Protein AF-A0A5E6NLD9-F1 (afdb_monomer)

Sequence (170 aa):
MTGPSSIAYTQTTEKTITVTVTKNPDNGEHVPTFRITTANVSTPENTDKVIKLTVNKNGFNELIFGRRKFTMSGKDVNKFTISDEDLKSKLTFKATAFEAGSDNTYSVNIKAEFRFMTGPSSVAYTQTTEKTITVTVTKILTMGSMYQHFILPRLMFLRLKTQKGDYACH

Mean predicted aligned error: 15.63 Å

Structure (mmCIF, N/CA/C/O backbone):
data_AF-A0A5E6NLD9-F1
#
_entry.id   AF-A0A5E6NLD9-F1
#
loop_
_atom_site.group_PDB
_atom_site.id
_atom_site.type_symbol
_atom_site.label_atom_id
_atom_site.label_alt_id
_atom_site.label_comp_id
_atom_site.label_asym_id
_atom_site.label_entity_id
_atom_site.label_seq_id
_atom_site.pdbx_PDB_ins_code
_atom_site.Cartn_x
_atom_site.Cartn_y
_atom_site.Cartn_z
_atom_site.occupancy
_atom_site.B_iso_or_equiv
_atom_site.auth_seq_id
_atom_site.auth_comp_id
_atom_site.auth_asym_id
_atom_site.auth_atom_id
_atom_site.pdbx_PDB_model_num
ATOM 1 N N . MET A 1 1 ? -61.846 7.711 12.814 1.00 36.09 1 MET A N 1
ATOM 2 C CA . MET A 1 1 ? -60.460 8.046 13.209 1.00 36.09 1 MET A CA 1
ATOM 3 C C . MET A 1 1 ? -59.527 7.117 12.445 1.00 36.09 1 MET A C 1
ATOM 5 O O . MET A 1 1 ? -59.532 5.925 12.713 1.00 36.09 1 MET A O 1
ATOM 9 N N . THR A 1 2 ? -58.832 7.621 11.428 1.00 46.06 2 THR A N 1
ATOM 10 C 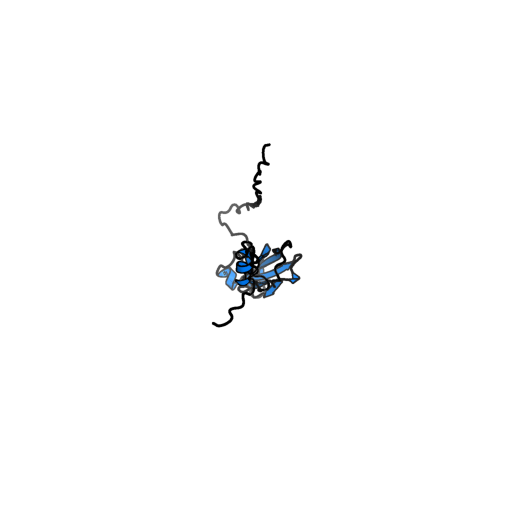CA . THR A 1 2 ? -57.887 6.867 10.585 1.00 46.06 2 THR A CA 1
ATOM 11 C C . THR A 1 2 ? -56.483 6.966 11.184 1.00 46.06 2 THR A C 1
ATOM 13 O O . THR A 1 2 ? -56.000 8.073 11.415 1.00 46.06 2 THR A O 1
ATOM 16 N N . GLY A 1 3 ? -55.856 5.827 11.491 1.00 45.00 3 GLY A N 1
ATOM 17 C CA . GLY A 1 3 ? -54.504 5.764 12.062 1.00 45.00 3 GLY A CA 1
ATOM 18 C C . GLY A 1 3 ? -53.411 6.170 11.061 1.00 45.00 3 GLY A C 1
ATOM 19 O O . GLY A 1 3 ? -53.655 6.148 9.852 1.00 45.00 3 GLY A O 1
ATOM 20 N N . PRO A 1 4 ? -52.211 6.557 11.532 1.00 53.00 4 PRO A N 1
ATOM 21 C CA . PRO A 1 4 ? -51.150 7.028 10.651 1.00 53.00 4 PRO A CA 1
ATOM 22 C C . PRO A 1 4 ? -50.615 5.885 9.781 1.00 53.00 4 PRO A C 1
ATOM 24 O O . PRO A 1 4 ? -50.215 4.834 10.277 1.00 53.00 4 PRO A O 1
ATOM 27 N N . SER A 1 5 ? -50.606 6.112 8.468 1.00 54.22 5 SER A N 1
ATOM 28 C CA . SER A 1 5 ? -49.957 5.237 7.490 1.00 54.22 5 SER A CA 1
ATOM 29 C C . SER A 1 5 ? -48.444 5.455 7.551 1.00 54.22 5 SER A C 1
ATOM 31 O O . SER A 1 5 ? -47.974 6.577 7.369 1.00 54.22 5 SER A O 1
ATOM 33 N N . SER A 1 6 ? -47.672 4.402 7.819 1.00 53.31 6 SER A N 1
ATOM 34 C CA . SER A 1 6 ? -46.208 4.459 7.806 1.00 53.31 6 SER A CA 1
ATOM 35 C C . SER A 1 6 ? -45.689 4.299 6.379 1.00 53.31 6 SER A C 1
ATOM 37 O O . SER A 1 6 ? -45.808 3.227 5.786 1.00 53.31 6 SER A O 1
ATOM 39 N N . ILE A 1 7 ? -45.106 5.366 5.838 1.00 60.06 7 ILE A N 1
ATOM 40 C CA . ILE A 1 7 ? -44.434 5.372 4.537 1.00 60.06 7 ILE A CA 1
ATOM 41 C C . ILE A 1 7 ? -42.999 4.877 4.757 1.00 60.06 7 ILE A C 1
ATOM 43 O O . ILE A 1 7 ? -42.255 5.458 5.546 1.00 60.06 7 ILE A O 1
ATOM 47 N N . ALA A 1 8 ? -42.620 3.785 4.095 1.00 51.75 8 ALA A N 1
ATOM 48 C CA . ALA A 1 8 ? -41.255 3.273 4.115 1.00 51.75 8 ALA A CA 1
ATOM 49 C C . ALA A 1 8 ? -40.412 4.022 3.071 1.00 51.75 8 ALA A C 1
ATOM 51 O O . ALA A 1 8 ? -40.749 4.023 1.889 1.00 51.75 8 ALA A O 1
ATOM 52 N N . TYR A 1 9 ? -39.316 4.648 3.500 1.00 41.94 9 TYR A N 1
ATOM 53 C CA . TYR A 1 9 ? -38.364 5.299 2.602 1.00 41.94 9 TYR A CA 1
ATOM 54 C C . TYR A 1 9 ? -37.224 4.333 2.274 1.00 41.94 9 TYR A C 1
ATOM 56 O O . TYR A 1 9 ? -36.503 3.889 3.166 1.00 41.94 9 TYR A O 1
ATOM 64 N N . THR A 1 10 ? -37.036 4.020 0.995 1.00 47.72 10 THR A N 1
ATOM 65 C CA . THR A 1 10 ? -35.858 3.292 0.515 1.00 47.72 10 THR A CA 1
ATOM 66 C C . THR A 1 10 ? -34.737 4.285 0.223 1.00 47.72 10 THR A C 1
ATOM 68 O O . THR A 1 10 ? -34.826 5.067 -0.724 1.00 47.72 10 THR A O 1
ATOM 71 N N . GLN A 1 11 ? -33.679 4.270 1.034 1.00 49.88 11 GLN A N 1
ATOM 72 C CA . GLN A 1 11 ? -32.472 5.058 0.788 1.00 49.88 11 GLN A CA 1
ATOM 73 C C . GLN A 1 11 ? -31.570 4.308 -0.199 1.00 49.88 11 GLN A C 1
ATOM 75 O O . GLN A 1 11 ? -31.142 3.189 0.076 1.00 49.88 11 GLN A O 1
ATOM 80 N N . THR A 1 12 ? -31.292 4.922 -1.349 1.00 43.94 12 THR A N 1
ATOM 81 C CA . THR A 1 12 ? -30.409 4.364 -2.383 1.00 43.94 12 THR A CA 1
ATOM 82 C C . THR A 1 12 ? -29.087 5.120 -2.366 1.00 43.94 12 THR A C 1
ATOM 84 O O . THR A 1 12 ? -29.080 6.348 -2.371 1.00 43.94 12 THR A O 1
ATOM 87 N N . THR A 1 13 ? -27.966 4.401 -2.325 1.00 61.91 13 THR A N 1
ATOM 88 C CA . THR A 1 13 ? -26.626 4.992 -2.421 1.00 61.91 13 THR A CA 1
ATOM 89 C C . THR A 1 13 ? -26.115 4.840 -3.846 1.00 61.91 13 THR A C 1
ATOM 91 O O . THR A 1 13 ? -25.936 3.724 -4.330 1.00 61.91 13 THR A O 1
ATOM 94 N N . GLU A 1 14 ? -25.863 5.960 -4.517 1.00 61.84 14 GLU A N 1
ATOM 95 C CA . GLU A 1 14 ? -25.231 5.971 -5.833 1.00 61.84 14 GLU A CA 1
ATOM 96 C C . GLU A 1 14 ? -23.710 5.859 -5.688 1.00 61.84 14 GLU A C 1
ATOM 98 O O . GLU A 1 14 ? -23.089 6.539 -4.869 1.00 61.84 14 GLU A O 1
ATOM 103 N N . LYS A 1 15 ? -23.094 4.980 -6.483 1.00 67.50 15 LYS A N 1
ATOM 104 C CA . LYS A 1 15 ? -21.640 4.822 -6.548 1.00 67.50 15 LYS A CA 1
ATOM 105 C C . LYS A 1 15 ? -21.178 5.086 -7.971 1.00 67.50 15 LYS A C 1
ATOM 107 O O . LYS A 1 15 ? -21.449 4.300 -8.874 1.00 67.50 15 LYS A O 1
ATOM 112 N N . THR A 1 16 ? -20.442 6.170 -8.155 1.00 55.25 16 THR A N 1
ATOM 113 C CA . THR A 1 16 ? -19.871 6.530 -9.453 1.00 55.25 16 THR A CA 1
ATOM 114 C C . THR A 1 16 ? -18.637 5.677 -9.742 1.00 55.25 16 THR A C 1
ATOM 116 O O . THR A 1 16 ? -17.711 5.613 -8.931 1.00 55.25 16 THR A O 1
ATOM 119 N N . ILE A 1 17 ? -18.616 5.015 -10.902 1.00 74.56 17 ILE A N 1
ATOM 120 C CA . ILE A 1 17 ? -17.445 4.300 -11.422 1.00 74.56 17 ILE A CA 1
ATOM 121 C C . ILE A 1 17 ? -16.810 5.164 -12.508 1.00 74.56 17 ILE A C 1
ATOM 123 O O . ILE A 1 17 ? -17.396 5.370 -13.567 1.00 74.56 17 ILE A O 1
ATOM 127 N N . THR A 1 18 ? -15.597 5.650 -12.261 1.00 49.28 18 THR A N 1
ATOM 128 C CA . THR A 1 18 ? -14.810 6.356 -13.276 1.00 49.28 18 THR A CA 1
ATOM 129 C C . THR A 1 18 ? -14.081 5.338 -14.147 1.00 49.28 18 THR A C 1
ATOM 131 O O . THR A 1 18 ? -13.259 4.567 -13.649 1.00 49.28 18 THR A O 1
ATOM 134 N N . VAL A 1 19 ? -14.380 5.331 -15.448 1.00 65.88 19 VAL A N 1
ATOM 135 C CA . VAL A 1 19 ? -13.715 4.483 -16.447 1.00 65.88 19 VAL A CA 1
ATOM 136 C C . VAL A 1 19 ? -12.756 5.345 -17.257 1.00 65.88 19 VAL A C 1
ATOM 138 O O . VAL A 1 19 ? -13.179 6.241 -17.982 1.00 65.88 19 VAL A O 1
ATOM 141 N N . THR A 1 20 ? -11.461 5.063 -17.152 1.00 52.62 20 THR A N 1
ATOM 142 C CA . THR A 1 20 ? -10.438 5.724 -17.966 1.00 52.62 20 THR A CA 1
ATOM 143 C C . THR A 1 20 ? -10.069 4.812 -19.130 1.00 52.62 20 THR A C 1
ATOM 145 O O . THR A 1 20 ? -9.568 3.708 -18.916 1.00 52.62 20 THR A O 1
ATOM 148 N N . VAL A 1 21 ? -10.319 5.262 -20.362 1.00 59.28 21 VAL A N 1
ATOM 149 C CA . VAL A 1 21 ? -9.885 4.572 -21.585 1.00 59.28 21 VAL A CA 1
ATOM 150 C C . VAL A 1 21 ? -8.527 5.134 -21.995 1.00 59.28 21 VAL A C 1
ATOM 152 O O . VAL A 1 21 ? -8.424 6.292 -22.395 1.00 59.28 21 VAL A O 1
ATOM 155 N N . THR A 1 22 ? -7.477 4.325 -21.899 1.00 57.72 22 THR A N 1
ATOM 156 C CA . THR A 1 22 ? -6.153 4.682 -22.423 1.00 57.72 22 THR A CA 1
ATOM 157 C C . THR A 1 22 ? -6.092 4.286 -23.898 1.00 57.72 22 THR A C 1
ATOM 159 O O . THR A 1 22 ? -6.354 3.129 -24.224 1.00 57.72 22 THR A O 1
ATOM 162 N N . LYS A 1 23 ? -5.751 5.221 -24.798 1.00 49.84 23 LYS A N 1
ATOM 163 C CA . LYS A 1 23 ? -5.439 4.889 -26.200 1.00 49.84 23 LYS A CA 1
ATOM 164 C C . LYS A 1 23 ? -4.320 3.841 -26.225 1.00 49.84 23 LYS A C 1
ATOM 166 O O . LYS A 1 23 ? -3.271 4.059 -25.621 1.00 49.84 23 LYS A O 1
ATOM 171 N N . ASN A 1 24 ? -4.540 2.728 -26.924 1.00 48.38 24 ASN A N 1
ATOM 172 C CA . ASN A 1 24 ? -3.446 1.832 -27.291 1.00 48.38 24 ASN A CA 1
ATOM 173 C C . ASN A 1 24 ? -2.500 2.577 -28.246 1.00 48.38 24 ASN A C 1
ATOM 175 O O . ASN A 1 24 ? -2.994 3.330 -29.086 1.00 48.38 24 ASN A O 1
ATOM 179 N N . PRO A 1 25 ? -1.171 2.395 -28.144 1.00 56.69 25 PRO A N 1
ATOM 180 C CA . PRO A 1 25 ? -0.272 2.859 -29.190 1.00 56.69 25 PRO A CA 1
ATOM 181 C C . PRO A 1 25 ? -0.631 2.131 -30.494 1.00 56.69 25 PRO A C 1
ATOM 183 O O . PRO A 1 25 ? -0.915 0.931 -30.484 1.00 56.69 25 PRO A O 1
ATOM 186 N N . ASP A 1 26 ? -0.666 2.873 -31.601 1.00 60.81 26 ASP A N 1
ATOM 187 C CA . ASP A 1 26 ? -1.171 2.458 -32.920 1.00 60.81 26 ASP A CA 1
ATOM 188 C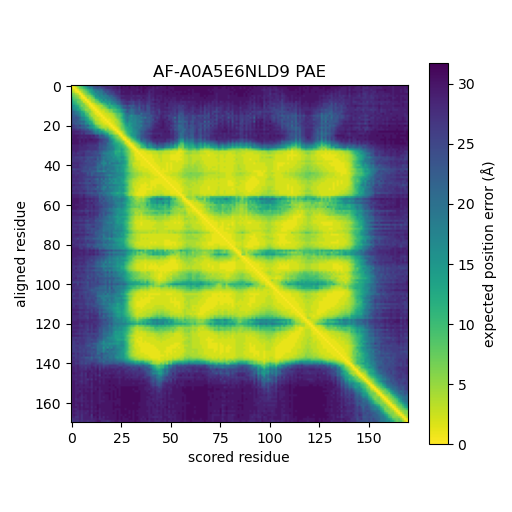 C . ASP A 1 26 ? -0.297 1.385 -33.627 1.00 60.81 26 ASP A C 1
ATOM 190 O O . ASP A 1 26 ? -0.213 1.338 -34.852 1.00 60.81 26 ASP A O 1
ATOM 194 N N . ASN A 1 27 ? 0.372 0.502 -32.876 1.00 53.31 27 ASN A N 1
ATOM 195 C CA . ASN A 1 27 ? 1.287 -0.529 -33.376 1.00 53.31 27 ASN A CA 1
ATOM 196 C C . ASN A 1 27 ? 1.072 -1.940 -32.785 1.00 53.31 27 ASN A C 1
ATOM 198 O O . ASN A 1 27 ? 1.959 -2.784 -32.868 1.00 53.31 27 ASN A O 1
ATOM 202 N N . GLY A 1 28 ? -0.112 -2.245 -32.248 1.00 50.78 28 GLY A N 1
ATOM 203 C CA . GLY A 1 28 ? -0.551 -3.634 -32.023 1.00 50.78 28 GLY A CA 1
ATOM 204 C C . GLY A 1 28 ? 0.097 -4.388 -30.853 1.00 50.78 28 GLY A C 1
ATOM 205 O O . GLY A 1 28 ? -0.372 -5.471 -30.511 1.00 50.78 28 GLY A O 1
ATOM 206 N N . GLU A 1 29 ? 1.094 -3.821 -30.174 1.00 49.31 29 GLU A N 1
ATOM 207 C CA . GLU A 1 29 ? 1.621 -4.369 -28.924 1.00 49.31 29 GLU A CA 1
ATOM 208 C C . GLU A 1 29 ? 1.006 -3.604 -27.744 1.00 49.31 29 GLU A C 1
ATOM 210 O O . GLU A 1 29 ? 1.404 -2.488 -27.406 1.00 49.31 29 GLU A O 1
ATOM 215 N N . HIS A 1 30 ? -0.023 -4.183 -27.116 1.00 51.69 30 HIS A N 1
ATOM 216 C CA . HIS A 1 30 ? -0.562 -3.639 -25.872 1.00 51.69 30 HIS A CA 1
ATOM 217 C C . HIS A 1 30 ? 0.487 -3.815 -24.772 1.00 51.69 30 HIS A C 1
ATOM 219 O O . HIS A 1 30 ? 0.513 -4.835 -24.088 1.00 51.69 30 HIS A O 1
ATOM 225 N N . VAL A 1 31 ? 1.363 -2.826 -24.592 1.00 57.84 31 VAL A N 1
ATOM 226 C CA . VAL A 1 31 ? 2.214 -2.755 -23.405 1.00 57.84 31 VAL A CA 1
ATOM 227 C C . VAL A 1 31 ? 1.304 -2.339 -22.246 1.00 57.84 31 VAL A C 1
ATOM 229 O O . VAL A 1 31 ? 0.859 -1.189 -22.210 1.00 57.84 31 VAL A O 1
ATOM 232 N N . PRO A 1 32 ? 0.983 -3.232 -21.290 1.00 65.88 32 PRO A N 1
ATOM 233 C CA . PRO A 1 32 ? 0.070 -2.879 -20.217 1.00 65.88 32 PRO A CA 1
ATOM 234 C C . PRO A 1 32 ? 0.679 -1.745 -19.389 1.00 65.88 32 PRO A C 1
ATOM 236 O O . PRO A 1 32 ? 1.783 -1.885 -18.849 1.00 65.88 32 PRO A O 1
ATOM 239 N N . THR A 1 33 ? -0.048 -0.631 -19.280 1.00 82.19 33 THR A N 1
ATOM 240 C CA . THR A 1 33 ? 0.341 0.532 -18.472 1.00 82.19 33 THR A CA 1
ATOM 241 C C . THR A 1 33 ? 0.625 0.097 -17.037 1.00 82.19 33 THR A C 1
ATOM 243 O O . THR A 1 33 ? -0.160 -0.655 -16.450 1.00 82.19 33 THR A O 1
ATOM 246 N N . PHE A 1 34 ? 1.748 0.541 -16.471 1.00 87.38 34 PHE A N 1
ATOM 247 C CA . PHE A 1 34 ? 2.118 0.246 -15.088 1.00 87.38 34 PHE A CA 1
ATOM 248 C C . PHE A 1 34 ? 1.054 0.765 -14.108 1.00 87.38 34 PHE A C 1
ATOM 250 O O . PHE A 1 34 ? 0.674 1.931 -14.160 1.00 87.38 34 PHE A O 1
ATOM 257 N N . ARG A 1 35 ? 0.555 -0.109 -13.227 1.00 92.19 35 ARG A N 1
ATOM 258 C CA . ARG A 1 35 ? -0.509 0.195 -12.259 1.00 92.19 35 ARG A CA 1
ATOM 259 C C . ARG A 1 35 ? -0.340 -0.583 -10.960 1.00 92.19 35 ARG A C 1
ATOM 261 O O . ARG A 1 35 ? 0.074 -1.745 -10.967 1.00 92.19 35 ARG A O 1
ATOM 268 N N . ILE A 1 36 ? -0.762 0.029 -9.855 1.00 93.75 36 ILE A N 1
ATOM 269 C CA . ILE A 1 36 ? -0.944 -0.658 -8.570 1.00 93.75 36 ILE A CA 1
ATOM 270 C C . ILE A 1 36 ? -2.239 -1.476 -8.619 1.00 93.75 36 ILE A C 1
ATOM 272 O O . ILE A 1 36 ? -3.333 -0.954 -8.849 1.00 93.75 36 ILE A O 1
ATOM 276 N N . THR A 1 37 ? -2.129 -2.774 -8.359 1.00 94.06 37 THR A N 1
ATOM 277 C CA . THR A 1 37 ? -3.251 -3.724 -8.367 1.00 94.06 37 THR A CA 1
ATOM 278 C C . THR A 1 37 ? -3.779 -4.042 -6.973 1.00 94.06 37 THR A C 1
ATOM 280 O O . THR A 1 37 ? -4.808 -4.699 -6.859 1.00 94.06 37 THR A O 1
ATOM 283 N N . THR A 1 38 ? -3.133 -3.544 -5.914 1.00 95.00 38 THR A N 1
ATOM 284 C CA . THR A 1 38 ? -3.571 -3.742 -4.525 1.00 95.00 38 THR A CA 1
ATOM 285 C C . THR A 1 38 ? -5.019 -3.300 -4.329 1.00 95.00 38 THR A C 1
ATOM 287 O 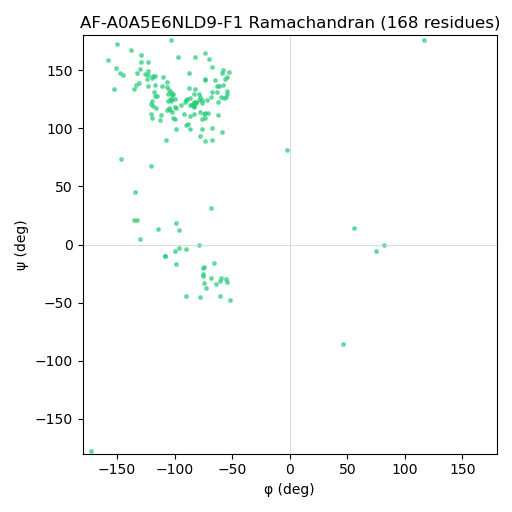O . THR A 1 38 ? -5.389 -2.195 -4.732 1.00 95.00 38 THR A O 1
ATOM 290 N N . ALA A 1 39 ? -5.840 -4.160 -3.735 1.00 95.75 39 ALA A N 1
ATOM 291 C CA . ALA A 1 39 ? -7.234 -3.861 -3.439 1.00 95.75 39 ALA A CA 1
ATOM 292 C C . ALA A 1 39 ? -7.379 -3.061 -2.136 1.00 95.75 39 ALA A C 1
ATOM 294 O O . ALA A 1 39 ? -6.493 -3.066 -1.281 1.00 95.75 39 ALA A O 1
ATOM 295 N N . ASN A 1 40 ? -8.536 -2.422 -1.983 1.00 97.12 40 ASN A N 1
ATOM 296 C CA . ASN A 1 40 ? -8.990 -1.934 -0.687 1.00 97.12 40 ASN A CA 1
ATOM 297 C C . ASN A 1 40 ? -9.298 -3.127 0.222 1.00 97.12 40 ASN A C 1
ATOM 299 O O . ASN A 1 40 ? -9.633 -4.212 -0.261 1.00 97.12 40 ASN A O 1
ATOM 303 N N . VAL A 1 41 ? -9.185 -2.935 1.531 1.00 96.50 41 VAL A N 1
ATOM 304 C CA . VAL A 1 41 ? -9.321 -4.028 2.501 1.00 96.50 41 VAL A CA 1
ATOM 305 C C . VAL A 1 41 ? -10.143 -3.606 3.711 1.00 96.50 41 VAL A C 1
ATOM 307 O O . VAL A 1 41 ? -10.381 -2.424 3.947 1.00 96.50 41 VAL A O 1
ATOM 310 N N . SER A 1 42 ? -10.538 -4.587 4.513 1.00 95.06 42 SER A N 1
ATOM 311 C CA . SER A 1 42 ? -11.072 -4.372 5.851 1.00 95.06 42 SER A CA 1
ATOM 312 C C . SER A 1 42 ? -10.256 -5.126 6.898 1.00 95.06 42 SER A C 1
ATOM 314 O O . SER A 1 42 ? -9.539 -6.100 6.599 1.00 95.06 42 SER A O 1
ATOM 316 N N . THR A 1 43 ? -10.346 -4.651 8.135 1.00 94.94 43 THR A N 1
ATOM 317 C CA . THR A 1 43 ? -9.746 -5.298 9.299 1.00 94.94 43 THR A CA 1
ATOM 318 C C . THR A 1 43 ? -10.634 -5.113 10.526 1.00 94.94 43 THR A C 1
ATOM 320 O O . THR A 1 43 ? -11.275 -4.067 10.644 1.00 94.94 43 THR A O 1
ATOM 323 N N . PRO A 1 44 ? -10.694 -6.092 11.440 1.00 93.44 44 PRO A N 1
ATOM 324 C CA . PRO A 1 44 ? -11.313 -5.882 12.737 1.00 93.44 44 PRO A CA 1
ATOM 325 C C . PRO A 1 44 ? -10.641 -4.737 13.501 1.00 93.44 44 PRO A C 1
ATOM 327 O O . PRO A 1 44 ? -9.443 -4.485 13.346 1.00 93.44 44 PRO A O 1
ATOM 330 N N . GLU A 1 45 ? -11.409 -4.055 14.344 1.00 93.81 45 GLU A N 1
ATOM 331 C CA . GLU A 1 45 ? -10.871 -3.067 15.278 1.00 93.81 45 GLU A CA 1
ATOM 332 C C . GLU A 1 45 ? -9.731 -3.637 16.124 1.00 93.81 45 GLU A C 1
ATOM 334 O O . GLU A 1 45 ? -9.682 -4.835 16.419 1.00 93.81 45 GLU A O 1
ATOM 339 N N . ASN A 1 46 ? -8.788 -2.769 16.492 1.00 92.62 46 ASN A N 1
ATOM 340 C CA . ASN A 1 46 ? -7.608 -3.113 17.296 1.00 92.62 46 ASN A CA 1
ATOM 341 C C . ASN A 1 46 ? -6.730 -4.248 16.723 1.00 92.62 46 ASN A C 1
ATOM 343 O O . ASN A 1 46 ? -5.877 -4.781 17.430 1.00 92.62 46 ASN A O 1
ATOM 347 N N . THR A 1 47 ? -6.926 -4.623 15.455 1.00 93.75 47 THR A N 1
ATOM 348 C CA . THR A 1 47 ? -6.154 -5.665 14.773 1.00 93.75 47 THR A CA 1
ATOM 349 C C . THR A 1 47 ? -5.432 -5.080 13.569 1.00 93.75 47 THR A C 1
ATOM 351 O O . THR A 1 47 ? -6.050 -4.748 12.551 1.00 93.75 47 THR A O 1
ATOM 354 N N . ASP A 1 48 ? -4.110 -4.976 13.679 1.00 96.38 48 ASP A N 1
ATOM 355 C CA . ASP A 1 48 ? -3.255 -4.497 12.598 1.00 96.38 48 ASP A CA 1
ATOM 356 C C . ASP A 1 48 ? -3.447 -5.326 11.324 1.00 96.38 48 ASP A C 1
ATOM 358 O O . ASP A 1 48 ? -3.602 -6.551 11.351 1.00 96.38 48 ASP A O 1
ATOM 362 N N . LYS A 1 49 ? -3.406 -4.648 10.177 1.00 96.62 49 LYS A N 1
ATOM 363 C CA . LYS A 1 49 ? -3.581 -5.276 8.869 1.00 96.62 49 LYS A CA 1
ATOM 364 C C . LYS A 1 49 ? -2.315 -5.156 8.048 1.00 96.62 49 LYS A C 1
ATOM 366 O O . LYS A 1 49 ? -1.931 -4.060 7.659 1.00 96.62 49 LYS A O 1
ATOM 371 N N . VAL A 1 50 ? -1.720 -6.292 7.702 1.00 96.81 50 VAL A N 1
ATOM 372 C CA . VAL A 1 50 ? -0.635 -6.355 6.718 1.00 96.81 50 VAL A CA 1
ATOM 373 C C . VAL A 1 50 ? -1.230 -6.559 5.325 1.00 96.81 50 VAL A C 1
ATOM 375 O O . VAL A 1 50 ? -1.977 -7.508 5.083 1.00 96.81 50 VAL A O 1
ATOM 378 N N . ILE A 1 51 ? -0.893 -5.666 4.401 1.00 96.19 51 ILE A N 1
ATOM 379 C CA . ILE A 1 51 ? -1.404 -5.613 3.031 1.00 96.19 51 ILE A CA 1
ATOM 380 C C . ILE A 1 51 ? -0.215 -5.755 2.085 1.00 96.19 51 ILE A C 1
ATOM 382 O O . ILE A 1 51 ? 0.709 -4.943 2.095 1.00 96.19 51 ILE A O 1
ATOM 386 N N . LYS A 1 52 ? -0.222 -6.783 1.237 1.00 94.94 52 LYS A N 1
ATOM 387 C CA . LYS A 1 52 ? 0.805 -6.936 0.202 1.00 94.94 52 LYS A CA 1
ATOM 388 C C . LYS A 1 52 ? 0.594 -5.883 -0.885 1.00 94.94 52 LYS A C 1
ATOM 390 O O . LYS A 1 52 ? -0.475 -5.844 -1.497 1.00 94.94 52 LYS A O 1
ATOM 395 N N . LEU A 1 53 ? 1.616 -5.076 -1.165 1.00 94.19 53 LEU A N 1
ATOM 396 C CA . LEU A 1 53 ? 1.581 -4.155 -2.295 1.00 94.19 53 LEU A CA 1
ATOM 397 C C . LEU A 1 53 ? 1.875 -4.924 -3.584 1.00 94.19 53 LEU A C 1
ATOM 399 O O . LEU A 1 53 ? 2.826 -5.699 -3.666 1.00 94.19 53 LEU A O 1
ATOM 403 N N . THR A 1 54 ? 1.020 -4.748 -4.589 1.00 92.00 54 THR A N 1
ATOM 404 C CA . THR A 1 54 ? 1.133 -5.447 -5.872 1.00 92.00 54 THR A CA 1
ATOM 405 C C . THR A 1 54 ? 0.975 -4.482 -7.033 1.00 92.00 54 THR A C 1
ATOM 407 O O . THR A 1 54 ? 0.239 -3.496 -6.959 1.00 92.00 54 THR A O 1
ATOM 410 N N . VAL A 1 55 ? 1.677 -4.795 -8.115 1.00 90.81 55 VAL A N 1
ATOM 411 C CA . VAL A 1 55 ? 1.626 -4.096 -9.397 1.00 90.81 55 VAL A CA 1
ATOM 412 C C . VAL A 1 55 ? 1.414 -5.113 -10.514 1.00 90.81 55 VAL A C 1
ATOM 414 O O . VAL A 1 55 ? 1.649 -6.309 -10.327 1.00 90.81 55 VAL A O 1
ATOM 417 N N . ASN A 1 56 ? 0.994 -4.648 -11.687 1.00 87.25 56 ASN A N 1
ATOM 418 C CA . ASN A 1 56 ? 0.771 -5.499 -12.861 1.00 87.25 56 ASN A CA 1
ATOM 419 C C . ASN A 1 56 ? 2.049 -5.894 -13.634 1.00 87.25 56 ASN A C 1
ATOM 421 O O . ASN A 1 56 ? 1.939 -6.594 -14.636 1.00 87.25 56 ASN A O 1
ATOM 425 N N . LYS A 1 57 ? 3.233 -5.439 -13.204 1.00 77.56 57 LYS A N 1
ATOM 426 C CA . LYS A 1 57 ? 4.540 -5.710 -13.831 1.00 77.56 57 LYS A CA 1
ATOM 427 C C . LYS A 1 57 ? 5.349 -6.685 -12.968 1.00 77.56 57 LYS A C 1
ATOM 429 O O . LYS A 1 57 ? 6.034 -6.249 -12.045 1.00 77.56 57 LYS A O 1
ATOM 434 N N . ASN A 1 58 ? 5.192 -7.988 -13.225 1.00 69.19 58 ASN A N 1
ATOM 435 C CA . ASN A 1 58 ? 5.828 -9.090 -12.482 1.00 69.19 58 ASN A CA 1
ATOM 436 C C . ASN A 1 58 ? 6.411 -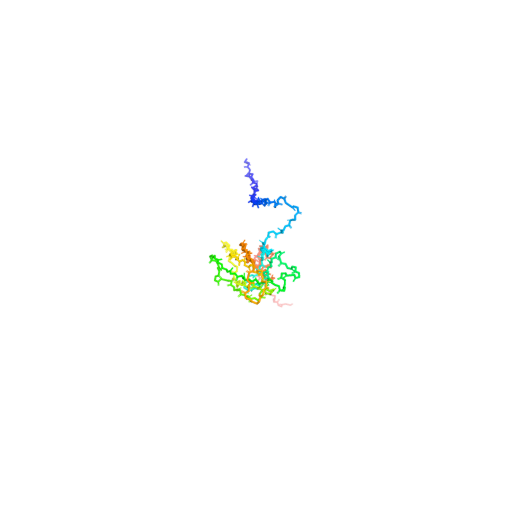10.197 -13.404 1.00 69.19 58 ASN A C 1
ATOM 438 O O . ASN A 1 58 ? 6.557 -11.341 -12.973 1.00 69.19 58 ASN A O 1
ATOM 442 N N . GLY A 1 59 ? 6.687 -9.909 -14.678 1.00 71.88 59 GLY A N 1
ATOM 443 C CA . GLY A 1 59 ? 7.313 -10.835 -15.628 1.00 71.88 59 GLY A CA 1
ATOM 444 C C . GLY A 1 59 ? 8.809 -11.052 -15.365 1.00 71.88 59 GLY A C 1
ATOM 445 O O . GLY A 1 59 ? 9.443 -10.274 -14.661 1.00 71.88 59 GLY A O 1
ATOM 446 N N . PHE A 1 60 ? 9.403 -12.096 -15.955 1.00 70.81 60 PHE A N 1
ATOM 447 C CA . PHE A 1 60 ? 10.789 -12.522 -15.681 1.00 70.81 60 PHE A CA 1
ATOM 448 C C . PHE A 1 60 ? 11.827 -11.389 -15.793 1.00 70.81 60 PHE A C 1
ATOM 450 O O . PHE A 1 60 ? 12.607 -11.171 -14.868 1.00 70.81 60 PHE A O 1
ATOM 457 N N . ASN A 1 61 ? 11.781 -10.599 -16.871 1.00 75.56 61 ASN A N 1
ATOM 458 C CA . ASN A 1 61 ? 12.691 -9.462 -17.054 1.00 75.56 61 ASN A CA 1
ATOM 459 C C . ASN A 1 61 ? 12.479 -8.374 -15.991 1.00 75.56 61 ASN A C 1
ATOM 461 O O . ASN A 1 61 ? 13.431 -7.742 -15.552 1.00 75.56 61 ASN A O 1
ATOM 465 N N . GLU A 1 62 ? 11.244 -8.171 -15.541 1.00 75.00 62 GLU A N 1
ATOM 466 C CA . GLU A 1 62 ? 10.895 -7.183 -14.517 1.00 75.00 62 GLU A CA 1
ATOM 467 C C . GLU A 1 62 ? 11.316 -7.654 -13.118 1.00 75.00 62 GLU A C 1
ATOM 469 O O . GLU A 1 62 ? 11.620 -6.826 -12.269 1.00 75.00 62 GLU A O 1
ATOM 474 N N . LEU A 1 63 ? 11.397 -8.966 -12.878 1.00 78.56 63 LEU A N 1
ATOM 475 C CA . LEU A 1 63 ? 11.918 -9.524 -11.625 1.00 78.56 63 LEU A CA 1
ATOM 476 C C . LEU A 1 63 ? 13.445 -9.416 -11.521 1.00 78.56 63 LEU A C 1
ATOM 478 O O . LEU A 1 63 ? 13.970 -9.273 -10.420 1.00 78.56 63 LEU A O 1
ATOM 482 N N . ILE A 1 64 ? 14.153 -9.511 -12.649 1.00 79.56 64 ILE A N 1
ATOM 483 C CA . ILE A 1 64 ? 15.625 -9.510 -12.684 1.00 79.56 64 ILE A CA 1
ATOM 484 C C . ILE A 1 64 ? 16.177 -8.091 -12.822 1.00 79.56 64 ILE A C 1
ATOM 486 O O . ILE A 1 64 ? 17.120 -7.711 -12.129 1.00 79.56 64 ILE A 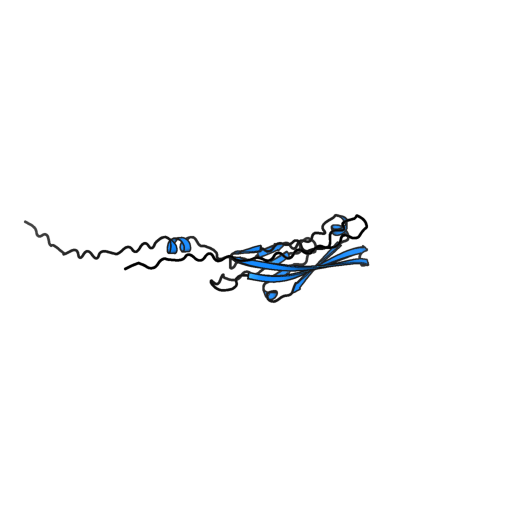O 1
ATOM 490 N N . PHE A 1 65 ? 15.582 -7.307 -13.716 1.00 82.12 65 PHE A N 1
ATOM 491 C CA . PHE A 1 65 ? 16.058 -5.978 -14.091 1.00 82.12 65 PHE A CA 1
ATOM 492 C C . PHE A 1 65 ? 15.168 -4.856 -13.559 1.00 82.12 65 PHE A C 1
ATOM 494 O O . PHE A 1 65 ? 15.537 -3.688 -13.641 1.00 82.12 65 PHE A O 1
ATOM 501 N N . GLY A 1 66 ? 13.996 -5.175 -13.017 1.00 85.25 66 GLY A N 1
ATOM 502 C CA . GLY A 1 66 ? 13.111 -4.185 -12.424 1.00 85.25 66 GLY A CA 1
ATOM 503 C C . GLY A 1 66 ? 13.437 -3.941 -10.959 1.00 85.25 66 GLY A C 1
ATOM 504 O O . GLY A 1 66 ? 13.618 -4.873 -10.181 1.00 85.25 66 GLY A O 1
ATOM 505 N N . ARG A 1 67 ? 13.478 -2.668 -10.575 1.00 87.50 67 ARG A N 1
ATOM 506 C CA . ARG A 1 67 ? 13.520 -2.231 -9.178 1.00 87.50 67 ARG A CA 1
ATOM 507 C C . ARG A 1 67 ? 12.251 -1.470 -8.869 1.00 87.50 67 ARG A C 1
ATOM 509 O O . ARG A 1 67 ? 11.922 -0.524 -9.593 1.00 87.50 67 ARG A O 1
ATOM 516 N N . ARG A 1 68 ? 11.547 -1.855 -7.805 1.00 88.44 68 ARG A N 1
ATOM 517 C CA . ARG A 1 68 ? 10.370 -1.114 -7.339 1.00 88.44 68 ARG A CA 1
ATOM 518 C C . ARG A 1 68 ? 10.637 -0.409 -6.033 1.00 88.44 68 ARG A C 1
ATOM 520 O O . ARG A 1 68 ? 11.339 -0.914 -5.163 1.00 88.44 68 ARG A O 1
ATOM 527 N N . LYS A 1 69 ? 10.030 0.763 -5.932 1.00 91.69 69 LYS A N 1
ATOM 528 C CA . LYS A 1 69 ? 9.994 1.567 -4.724 1.00 91.69 69 LYS A CA 1
ATOM 529 C C . LYS A 1 69 ? 8.573 2.038 -4.510 1.00 91.69 69 LYS A C 1
ATOM 531 O O . LYS A 1 69 ? 7.906 2.475 -5.452 1.00 91.69 69 LYS A O 1
ATOM 536 N N . PHE A 1 70 ? 8.129 1.970 -3.268 1.00 94.56 70 PHE A N 1
ATOM 537 C CA . PHE A 1 70 ? 6.826 2.474 -2.875 1.00 94.56 70 PHE A CA 1
ATOM 538 C C . PHE A 1 70 ? 6.995 3.615 -1.879 1.00 94.56 70 PHE A C 1
ATOM 540 O O . PHE A 1 70 ? 7.805 3.544 -0.956 1.00 94.56 70 PHE A O 1
ATOM 547 N N . THR A 1 71 ? 6.218 4.674 -2.060 1.00 95.44 71 THR A N 1
ATOM 548 C CA . THR A 1 71 ? 6.142 5.791 -1.118 1.00 95.44 71 THR A CA 1
ATOM 549 C C . THR A 1 71 ? 4.691 6.098 -0.781 1.00 95.44 71 THR A C 1
ATOM 551 O O . THR A 1 71 ? 3.773 5.726 -1.515 1.00 95.44 71 THR A O 1
ATOM 554 N N . MET A 1 72 ? 4.486 6.739 0.369 1.00 96.62 72 MET A N 1
ATOM 555 C CA . MET A 1 72 ? 3.160 7.009 0.915 1.00 96.62 72 MET A CA 1
ATOM 556 C C . MET A 1 72 ? 2.955 8.498 1.156 1.00 96.62 72 MET A C 1
ATOM 558 O O . MET A 1 72 ? 3.882 9.204 1.555 1.00 96.62 72 MET A O 1
ATOM 562 N N . SER A 1 73 ? 1.725 8.954 0.960 1.00 97.44 73 SER A N 1
ATOM 563 C CA . SER A 1 73 ? 1.273 10.296 1.317 1.00 97.44 73 SER A CA 1
ATOM 564 C C . SER A 1 73 ? -0.217 10.284 1.672 1.00 97.44 73 SER A C 1
ATOM 566 O O . SER A 1 73 ? -0.906 9.273 1.516 1.00 97.44 73 SER A O 1
ATOM 568 N N . GLY A 1 74 ? -0.725 11.412 2.163 1.00 95.94 74 GLY A N 1
ATOM 569 C CA . GLY A 1 74 ? -2.139 11.591 2.492 1.00 95.94 74 GLY A CA 1
ATOM 570 C C . GLY A 1 74 ? -2.390 11.842 3.975 1.00 95.94 74 GLY A C 1
ATOM 571 O O . GLY A 1 74 ? -1.472 11.831 4.793 1.00 95.94 74 GLY A O 1
ATOM 572 N N . LYS A 1 75 ? -3.661 12.092 4.302 1.00 93.44 75 LYS A N 1
ATOM 573 C CA . LYS A 1 75 ? -4.117 12.510 5.634 1.00 93.44 75 LYS A CA 1
ATOM 574 C C . LYS A 1 75 ? -3.804 11.477 6.718 1.00 93.44 75 LYS A C 1
ATOM 576 O O . LYS A 1 75 ? -3.321 11.846 7.782 1.00 93.44 75 LYS A O 1
ATOM 581 N N . ASP A 1 76 ? -4.055 10.199 6.438 1.00 96.69 76 ASP A N 1
ATOM 582 C CA . ASP A 1 76 ? -3.957 9.131 7.438 1.00 96.69 76 ASP A CA 1
ATOM 583 C C . ASP A 1 76 ? -2.602 8.408 7.407 1.00 96.69 76 ASP A C 1
ATOM 585 O O . ASP A 1 76 ? -2.460 7.350 8.015 1.00 96.69 76 ASP A O 1
ATOM 589 N N . VAL A 1 77 ? -1.594 8.949 6.705 1.00 96.88 77 VAL A N 1
ATOM 590 C CA . VAL A 1 77 ? -0.298 8.281 6.466 1.00 96.88 77 VAL A CA 1
ATOM 591 C C . VAL A 1 77 ? 0.408 7.851 7.756 1.00 96.88 77 VAL A C 1
ATOM 593 O O . VAL A 1 77 ? 1.089 6.833 7.775 1.00 96.88 77 VAL A O 1
ATOM 596 N N . ASN A 1 78 ? 0.191 8.568 8.859 1.00 97.06 78 ASN A N 1
ATOM 597 C CA . ASN A 1 78 ? 0.733 8.249 10.181 1.00 97.06 78 ASN A CA 1
ATOM 598 C C . ASN A 1 78 ? 0.188 6.941 10.788 1.00 97.06 78 ASN A C 1
ATOM 600 O O . ASN A 1 78 ? 0.766 6.428 11.745 1.00 97.06 78 ASN A O 1
ATOM 604 N N . LYS A 1 79 ? -0.914 6.400 10.258 1.00 96.44 79 LYS A N 1
ATOM 605 C CA . LYS A 1 79 ? -1.485 5.099 10.651 1.00 96.44 79 LYS A CA 1
ATOM 606 C C . LYS A 1 79 ? -0.938 3.938 9.826 1.00 96.44 79 LYS A C 1
ATOM 608 O O . LYS A 1 79 ? -1.284 2.787 10.095 1.00 96.44 79 LYS A O 1
ATOM 613 N N . PHE A 1 80 ? -0.106 4.232 8.831 1.00 97.69 80 PHE A N 1
ATOM 614 C CA . PHE A 1 80 ? 0.468 3.249 7.933 1.00 97.69 80 PHE A CA 1
ATOM 615 C C . PHE A 1 80 ? 1.984 3.205 8.070 1.00 97.69 80 PHE A C 1
ATOM 617 O O . PHE A 1 80 ? 2.653 4.222 8.243 1.00 97.69 80 PHE A O 1
ATOM 624 N N . THR A 1 81 ? 2.543 2.013 7.927 1.00 97.25 81 THR A N 1
ATOM 625 C CA . THR A 1 81 ? 3.980 1.808 7.772 1.00 97.25 81 THR A CA 1
ATOM 626 C C . THR A 1 81 ? 4.235 0.999 6.514 1.00 97.25 81 THR A C 1
ATOM 628 O O . THR A 1 81 ? 3.428 0.155 6.121 1.00 97.25 81 THR A O 1
ATOM 631 N N . ILE A 1 82 ? 5.356 1.279 5.854 1.00 95.25 82 ILE A N 1
ATOM 632 C CA . ILE A 1 82 ? 5.781 0.540 4.673 1.00 95.25 82 ILE A CA 1
ATOM 633 C C . ILE A 1 82 ? 7.095 -0.165 4.964 1.00 95.25 82 ILE A C 1
ATOM 635 O O . ILE A 1 82 ? 8.051 0.456 5.425 1.00 95.25 82 ILE A O 1
ATOM 639 N N . SER A 1 83 ? 7.139 -1.465 4.701 1.00 92.00 83 SER A N 1
ATOM 640 C CA . SER A 1 83 ? 8.394 -2.206 4.624 1.00 92.00 83 SER A CA 1
ATOM 641 C C . SER A 1 83 ? 8.737 -2.346 3.148 1.00 92.00 83 SER A C 1
ATOM 643 O O . SER A 1 83 ? 8.037 -3.068 2.432 1.00 92.00 83 SER A O 1
ATOM 645 N N . ASP A 1 84 ? 9.749 -1.619 2.681 1.00 81.75 84 ASP A N 1
ATOM 646 C CA . ASP A 1 84 ? 10.136 -1.626 1.272 1.00 81.75 84 ASP A CA 1
ATOM 647 C C . ASP A 1 84 ? 11.173 -2.720 1.002 1.00 81.75 84 ASP A C 1
ATOM 649 O O . ASP A 1 84 ? 12.347 -2.593 1.336 1.00 81.75 84 ASP A O 1
ATOM 653 N N . GLU A 1 85 ? 10.708 -3.814 0.406 1.00 83.00 85 GLU A N 1
ATOM 654 C CA . GLU A 1 85 ? 11.531 -4.957 0.005 1.00 83.00 85 GLU A CA 1
ATOM 655 C C . GLU A 1 85 ? 11.159 -5.383 -1.423 1.00 83.00 85 GLU A C 1
ATOM 657 O O . GLU A 1 85 ? 10.936 -6.565 -1.683 1.00 83.00 85 GLU A O 1
ATOM 662 N N . ASP A 1 86 ? 11.027 -4.417 -2.340 1.00 80.12 86 ASP A N 1
ATOM 663 C CA . ASP A 1 86 ? 10.732 -4.594 -3.772 1.00 80.12 86 ASP A CA 1
ATOM 664 C C . ASP A 1 86 ? 9.576 -5.591 -4.056 1.00 80.12 86 ASP A C 1
ATOM 666 O O . ASP A 1 86 ? 8.413 -5.216 -4.212 1.00 80.12 86 ASP A O 1
ATOM 670 N N . LEU A 1 87 ? 9.855 -6.901 -4.142 1.00 79.56 87 LEU A N 1
ATOM 671 C CA . LEU A 1 87 ? 8.881 -7.998 -4.353 1.00 79.56 87 LEU A CA 1
ATOM 672 C C . LEU A 1 87 ? 8.030 -8.336 -3.136 1.00 79.56 87 LEU A C 1
ATOM 674 O O . LEU A 1 87 ? 6.965 -8.947 -3.271 1.00 79.56 87 LEU A O 1
ATOM 678 N N . LYS A 1 88 ? 8.490 -7.940 -1.958 1.00 86.44 88 LYS A N 1
ATOM 679 C CA . LYS A 1 88 ? 7.859 -8.236 -0.678 1.00 86.44 88 LYS A CA 1
ATOM 680 C C . LYS A 1 88 ? 7.335 -6.979 -0.002 1.00 86.44 88 LYS A C 1
ATOM 682 O O . LYS A 1 88 ? 6.991 -7.059 1.175 1.00 86.44 88 LYS A O 1
ATOM 687 N N . SER A 1 89 ? 7.244 -5.856 -0.722 1.00 92.00 89 SER A N 1
ATOM 688 C CA . SER A 1 89 ? 6.777 -4.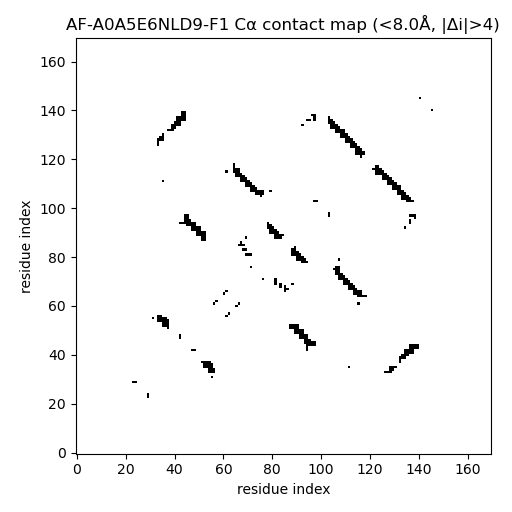609 -0.131 1.00 92.00 89 SER A CA 1
ATOM 689 C C . SER A 1 89 ? 5.383 -4.786 0.475 1.00 92.00 89 SER A C 1
ATOM 691 O O . SER A 1 89 ? 4.441 -5.273 -0.165 1.00 92.00 89 SER A O 1
ATOM 693 N N . LYS A 1 90 ? 5.272 -4.431 1.754 1.00 95.38 90 LYS A N 1
ATOM 694 C CA . LYS A 1 90 ? 4.049 -4.549 2.551 1.00 95.38 90 LYS A CA 1
ATOM 695 C C . LYS A 1 90 ? 3.694 -3.189 3.115 1.00 95.38 90 LYS A C 1
ATOM 697 O O . LYS A 1 90 ? 4.564 -2.431 3.535 1.00 95.38 90 LYS A O 1
ATOM 702 N N . LEU A 1 91 ? 2.398 -2.935 3.140 1.00 96.88 91 LEU A N 1
ATOM 703 C CA . LEU A 1 91 ? 1.766 -1.821 3.813 1.00 96.88 91 LEU A CA 1
ATOM 704 C C . LEU A 1 91 ? 1.097 -2.368 5.073 1.00 96.88 91 LEU A C 1
ATOM 706 O O . LEU A 1 91 ? 0.199 -3.201 4.972 1.00 96.88 91 LEU A O 1
ATOM 710 N N . THR A 1 92 ? 1.521 -1.919 6.244 1.00 97.81 92 THR A N 1
ATOM 711 C CA . THR A 1 92 ? 0.894 -2.291 7.513 1.00 97.81 92 THR A CA 1
ATOM 712 C C . THR A 1 92 ? 0.048 -1.130 8.003 1.00 97.81 92 THR A C 1
ATOM 714 O O . THR A 1 92 ? 0.540 -0.014 8.131 1.00 97.81 92 THR A O 1
ATOM 717 N N . PHE A 1 93 ? -1.226 -1.389 8.267 1.00 98.12 93 PHE A N 1
ATOM 718 C CA . PHE A 1 93 ? -2.157 -0.438 8.857 1.00 98.12 93 PHE A CA 1
ATOM 719 C C . PHE A 1 93 ? -2.360 -0.758 10.337 1.00 98.12 93 PHE A C 1
ATOM 721 O O . PHE A 1 93 ? -2.689 -1.900 10.670 1.00 98.12 93 PHE A O 1
ATOM 728 N N . LYS A 1 94 ? -2.202 0.249 11.200 1.00 96.81 94 LYS A N 1
ATOM 729 C CA . LYS A 1 94 ? -2.459 0.132 12.637 1.00 96.81 94 LYS A CA 1
ATOM 730 C C . LYS A 1 94 ? -3.920 0.451 12.941 1.00 96.81 94 LYS A C 1
ATOM 732 O O . LYS A 1 94 ? -4.317 1.621 12.938 1.00 96.81 94 LYS A O 1
ATOM 737 N N . ALA A 1 95 ? -4.714 -0.585 13.188 1.00 92.56 95 ALA A N 1
ATOM 738 C CA . ALA A 1 95 ? -6.139 -0.419 13.445 1.00 92.56 95 ALA A CA 1
ATOM 739 C C . ALA A 1 95 ? -6.388 0.167 14.838 1.00 92.56 95 ALA A C 1
ATOM 741 O O . ALA A 1 95 ? -5.714 -0.174 15.808 1.00 92.56 95 ALA A O 1
ATOM 742 N N . THR A 1 96 ? -7.382 1.045 14.933 1.00 90.38 96 THR A N 1
ATOM 743 C CA . THR A 1 96 ? -7.870 1.601 16.201 1.00 90.38 96 THR A CA 1
ATOM 744 C C . THR A 1 96 ? -9.185 0.939 16.606 1.00 90.38 96 THR A C 1
ATOM 746 O O . THR A 1 96 ? -9.715 0.107 15.864 1.00 90.38 96 THR A O 1
ATOM 749 N N . ALA A 1 97 ? -9.698 1.293 17.785 1.00 90.31 97 ALA A N 1
ATOM 750 C CA . ALA A 1 97 ? -11.036 0.909 18.218 1.00 90.31 97 ALA A CA 1
ATOM 751 C C . ALA A 1 97 ? -12.095 1.426 17.232 1.00 90.31 97 ALA A C 1
ATOM 753 O O . ALA A 1 97 ? -11.904 2.476 16.604 1.00 90.31 97 ALA A O 1
ATOM 754 N N . PHE A 1 98 ? -13.180 0.670 17.075 1.00 90.75 98 PHE A N 1
ATOM 755 C CA . PHE A 1 98 ? -14.317 1.069 16.260 1.00 90.75 98 PHE A CA 1
ATOM 756 C C . PHE A 1 98 ? -15.219 2.005 17.060 1.00 90.75 98 PHE A C 1
ATOM 758 O O . PHE A 1 98 ? -15.786 1.612 18.080 1.00 90.75 98 PHE A O 1
ATOM 765 N N . GLU A 1 99 ? -15.434 3.211 16.541 1.00 87.00 99 GLU A N 1
ATOM 766 C CA . GLU A 1 99 ? -16.325 4.192 17.157 1.00 87.00 99 GLU A CA 1
ATOM 767 C C . GLU A 1 99 ? -17.612 4.307 16.337 1.00 87.00 99 GLU A C 1
ATOM 769 O O . GLU A 1 99 ? -17.609 4.710 15.166 1.00 87.00 99 GLU A O 1
ATOM 774 N N . ALA A 1 100 ? -18.738 3.928 16.945 1.00 82.56 100 ALA A N 1
ATOM 775 C CA . ALA A 1 100 ? -20.037 4.000 16.287 1.00 82.56 100 ALA A CA 1
ATOM 776 C C . ALA A 1 100 ? -20.392 5.463 15.969 1.00 82.56 100 ALA A C 1
ATOM 778 O O . ALA A 1 100 ? -20.287 6.337 16.825 1.00 82.56 100 ALA A O 1
ATOM 779 N N . GLY A 1 101 ? -20.812 5.731 14.730 1.00 80.94 101 GLY A N 1
ATOM 780 C CA . GLY A 1 101 ? -21.125 7.087 14.261 1.00 80.94 101 GLY A CA 1
ATOM 781 C C . GLY A 1 101 ? -19.913 7.919 13.826 1.00 80.94 101 GLY A C 1
ATOM 782 O O . GLY A 1 101 ? -20.101 9.041 13.365 1.00 80.94 101 GLY A O 1
ATOM 783 N N . SER A 1 102 ? -18.695 7.375 13.917 1.00 86.94 102 SER A N 1
ATOM 784 C CA . SER A 1 102 ? -17.489 7.981 13.337 1.00 86.94 102 SER A CA 1
ATOM 785 C C . SER A 1 102 ? -17.153 7.386 11.965 1.00 86.94 102 SER A C 1
ATOM 787 O O . SER A 1 102 ? -17.595 6.286 11.620 1.00 86.94 102 SER A O 1
ATOM 789 N N . ASP A 1 103 ? -16.332 8.095 11.183 1.00 87.94 103 ASP A N 1
ATOM 790 C CA . ASP A 1 103 ? -15.716 7.515 9.988 1.00 87.94 103 ASP A CA 1
ATOM 791 C C . ASP A 1 103 ? -14.646 6.503 10.413 1.00 87.94 103 ASP A C 1
ATOM 793 O O . ASP A 1 103 ? -13.629 6.849 11.015 1.00 87.94 103 ASP A O 1
ATOM 797 N N . ASN A 1 104 ? -14.911 5.234 10.115 1.00 92.81 104 ASN A N 1
ATOM 798 C CA . ASN A 1 104 ? -14.016 4.113 10.385 1.00 92.81 104 ASN A CA 1
ATOM 799 C C . ASN A 1 104 ? -13.226 3.712 9.123 1.00 92.81 104 ASN A C 1
ATOM 801 O O . ASN A 1 104 ? -12.707 2.596 9.035 1.00 92.81 104 ASN A O 1
ATOM 805 N N . THR A 1 105 ? -13.158 4.601 8.128 1.00 95.38 105 THR A N 1
ATOM 806 C CA . THR A 1 105 ? -12.390 4.423 6.896 1.00 95.38 105 THR A CA 1
ATOM 807 C C . THR A 1 105 ? -11.124 5.266 6.935 1.00 95.38 105 THR A C 1
ATOM 809 O O . THR A 1 105 ? -11.149 6.455 7.232 1.00 95.38 105 THR A O 1
ATOM 812 N N . TYR A 1 106 ? -10.006 4.644 6.583 1.00 96.81 106 TYR A N 1
ATOM 813 C CA . TYR A 1 106 ? -8.697 5.280 6.510 1.00 96.81 106 TYR A CA 1
ATOM 814 C C . TYR A 1 106 ? -8.163 5.178 5.093 1.00 96.81 106 TYR A C 1
ATOM 816 O O . TYR A 1 106 ? -8.365 4.160 4.425 1.00 96.81 106 TYR A O 1
ATOM 824 N N . SER A 1 107 ? -7.469 6.211 4.631 1.00 97.00 107 SER A N 1
ATOM 825 C CA . SER A 1 107 ? -6.968 6.280 3.260 1.00 97.00 107 SER A CA 1
ATOM 826 C C . SER A 1 107 ? -5.496 6.667 3.205 1.00 97.00 107 SER A C 1
ATOM 828 O O . SER A 1 107 ? -5.030 7.557 3.916 1.00 97.00 107 SER A O 1
ATOM 830 N N . VAL A 1 108 ? -4.755 6.006 2.321 1.00 98.19 108 VAL A N 1
ATOM 831 C CA . VAL A 1 108 ? -3.361 6.345 2.036 1.00 98.19 108 VAL A CA 1
ATOM 832 C C . VAL A 1 108 ? -3.124 6.333 0.536 1.00 98.19 108 VAL A C 1
ATOM 834 O O . VAL A 1 108 ? -3.533 5.407 -0.169 1.00 98.19 108 VAL A O 1
ATOM 837 N N . ASN A 1 109 ? -2.461 7.370 0.038 1.00 98.06 109 ASN A N 1
ATOM 838 C CA . ASN A 1 109 ? -2.021 7.432 -1.344 1.00 98.06 109 ASN A CA 1
ATOM 839 C C . ASN A 1 109 ? -0.685 6.708 -1.452 1.00 98.06 109 ASN A C 1
ATOM 841 O O . ASN A 1 109 ? 0.288 7.078 -0.795 1.00 98.06 109 ASN A O 1
ATOM 845 N N . ILE A 1 110 ? -0.648 5.671 -2.281 1.00 97.38 110 ILE A N 1
ATOM 846 C CA . ILE A 1 110 ? 0.561 4.921 -2.588 1.00 97.38 110 ILE A CA 1
ATOM 847 C C . ILE A 1 110 ? 1.051 5.352 -3.957 1.00 97.38 110 ILE A C 1
ATOM 849 O O . ILE A 1 110 ? 0.334 5.211 -4.948 1.00 97.38 110 ILE A O 1
ATOM 853 N N . LYS A 1 111 ? 2.295 5.817 -4.012 1.00 96.06 111 LYS A N 1
ATOM 854 C CA . LYS A 1 111 ? 3.032 5.994 -5.257 1.00 96.06 111 LYS A CA 1
ATOM 855 C C . LYS A 1 111 ? 3.960 4.805 -5.439 1.00 96.06 111 LYS A C 1
ATOM 857 O O . LYS A 1 111 ? 4.753 4.493 -4.553 1.00 96.06 111 LYS A O 1
ATOM 862 N N . ALA A 1 112 ? 3.853 4.144 -6.582 1.00 94.31 112 ALA A N 1
ATOM 863 C CA . ALA A 1 112 ? 4.782 3.108 -6.995 1.00 94.31 112 ALA A CA 1
ATOM 864 C C . ALA A 1 112 ? 5.673 3.653 -8.106 1.00 94.31 112 ALA A C 1
ATOM 866 O O . ALA A 1 112 ? 5.197 4.286 -9.051 1.00 94.31 112 ALA A O 1
ATOM 867 N N . GLU A 1 113 ? 6.960 3.378 -7.992 1.00 92.31 113 GLU A N 1
ATOM 868 C CA . GLU A 1 113 ? 7.970 3.658 -8.998 1.00 92.31 113 GLU A CA 1
ATOM 869 C C . GLU A 1 113 ? 8.578 2.332 -9.447 1.00 92.31 113 GLU A C 1
ATOM 871 O O . GLU A 1 113 ? 8.947 1.505 -8.614 1.00 92.31 113 GLU A O 1
ATOM 876 N N . PHE A 1 114 ? 8.667 2.127 -10.756 1.00 90.06 114 PHE A N 1
ATOM 877 C CA . PHE A 1 114 ? 9.338 0.993 -11.379 1.00 90.06 114 PHE A CA 1
ATOM 878 C C . PHE A 1 114 ? 10.482 1.513 -12.240 1.00 90.06 114 PHE A C 1
ATOM 880 O O . PHE A 1 114 ? 10.246 2.256 -13.194 1.00 90.06 114 PHE A O 1
ATOM 887 N N . ARG A 1 115 ? 11.711 1.110 -11.921 1.00 88.88 115 ARG A N 1
ATOM 888 C CA . ARG A 1 115 ? 12.908 1.401 -12.716 1.00 88.88 115 ARG A CA 1
ATOM 889 C C . ARG A 1 115 ? 13.336 0.140 -13.439 1.00 88.88 115 ARG A C 1
ATOM 891 O O . ARG A 1 115 ? 13.597 -0.868 -12.787 1.00 88.88 115 ARG A O 1
ATOM 898 N N . PHE A 1 116 ? 13.433 0.204 -14.760 1.00 86.81 116 PHE A N 1
ATOM 899 C CA . PHE A 1 116 ? 14.042 -0.863 -15.542 1.00 86.81 116 PHE A CA 1
ATOM 900 C C . PHE A 1 116 ? 15.540 -0.607 -15.673 1.00 86.81 116 PHE A C 1
ATOM 902 O O . PHE A 1 116 ? 15.950 0.464 -16.122 1.00 86.81 116 PHE A O 1
ATOM 909 N N . MET A 1 117 ? 16.351 -1.583 -15.285 1.00 85.19 117 MET A N 1
ATOM 910 C CA . MET A 1 117 ? 17.804 -1.486 -15.240 1.00 85.19 117 MET A CA 1
ATOM 911 C C . MET A 1 117 ? 18.436 -2.224 -16.427 1.00 85.19 117 MET A C 1
ATOM 913 O O . MET A 1 117 ? 18.126 -3.382 -16.672 1.00 85.19 117 MET A O 1
ATOM 917 N N . THR A 1 118 ? 19.371 -1.601 -17.140 1.00 84.75 118 THR A N 1
ATOM 918 C CA . THR A 1 118 ? 20.218 -2.276 -18.153 1.00 84.75 118 THR A CA 1
ATOM 919 C C . THR A 1 118 ? 21.578 -2.703 -17.602 1.00 84.75 118 THR A C 1
ATOM 921 O O . THR A 1 118 ? 22.368 -3.334 -18.296 1.00 84.75 118 THR A O 1
ATOM 924 N N . GLY A 1 119 ? 21.850 -2.379 -16.339 1.00 78.56 119 GLY A N 1
ATOM 925 C CA . GLY A 1 119 ? 23.071 -2.710 -15.614 1.00 78.56 119 GLY A CA 1
ATOM 926 C C . GLY A 1 119 ? 22.939 -2.320 -14.139 1.00 78.56 119 GLY A C 1
ATOM 927 O O . GLY A 1 119 ? 21.888 -1.821 -13.738 1.00 78.56 119 GLY A O 1
ATOM 928 N N . PRO A 1 120 ? 23.979 -2.500 -13.309 1.00 76.12 120 PRO A N 1
ATOM 929 C CA . PRO A 1 120 ? 23.896 -2.267 -11.863 1.00 76.12 120 PRO A CA 1
ATOM 930 C C . PRO A 1 120 ? 23.509 -0.828 -11.476 1.00 76.12 120 PRO A C 1
ATOM 932 O O . PRO A 1 120 ? 22.852 -0.638 -10.456 1.00 76.12 120 PRO A O 1
ATOM 935 N N . SER A 1 121 ? 23.841 0.164 -12.311 1.00 78.56 121 SER A N 1
ATOM 936 C CA . SER A 1 121 ? 23.540 1.586 -12.060 1.00 78.56 121 SER A CA 1
ATOM 937 C C . SER A 1 121 ? 22.866 2.299 -13.240 1.00 78.56 121 SER A C 1
ATOM 939 O O . SER A 1 121 ? 22.641 3.505 -13.183 1.00 78.56 121 SER A O 1
ATOM 941 N N . SER A 1 122 ? 22.533 1.576 -14.311 1.00 84.56 122 SER A N 1
ATOM 942 C CA . SER A 1 122 ? 21.988 2.154 -15.544 1.00 84.56 122 SER A CA 1
ATOM 943 C C . SER A 1 122 ? 20.480 1.957 -15.603 1.00 84.56 122 SER A C 1
ATOM 945 O O . SER A 1 122 ? 20.011 0.837 -15.793 1.00 84.56 122 SER A O 1
ATOM 947 N N . VAL A 1 123 ? 19.721 3.042 -15.441 1.00 86.56 123 VAL A N 1
ATOM 948 C CA . VAL A 1 123 ? 18.261 3.042 -15.604 1.00 86.56 123 VAL A CA 1
ATOM 949 C C . VAL A 1 123 ? 17.939 3.282 -17.076 1.00 86.56 123 VAL A C 1
ATOM 951 O O . VAL A 1 123 ? 18.299 4.322 -17.619 1.00 86.56 123 VAL A O 1
ATOM 954 N N . ALA A 1 124 ? 17.255 2.338 -17.718 1.00 86.44 124 ALA A N 1
ATOM 955 C CA . ALA A 1 124 ? 16.787 2.495 -19.093 1.00 86.44 124 ALA A CA 1
ATOM 956 C C . ALA A 1 124 ? 15.533 3.367 -19.162 1.00 86.44 124 ALA A C 1
ATOM 958 O O . ALA A 1 124 ? 15.425 4.248 -20.007 1.00 86.44 124 ALA A O 1
ATOM 959 N N . TYR A 1 125 ? 14.579 3.115 -18.265 1.00 85.12 125 TYR A N 1
ATOM 960 C CA . TYR A 1 125 ? 13.368 3.914 -18.139 1.00 85.12 125 TYR A CA 1
ATOM 961 C C . TYR A 1 125 ? 12.748 3.763 -16.749 1.00 85.12 125 TYR A C 1
ATOM 963 O O . TYR A 1 125 ? 12.967 2.770 -16.046 1.00 85.12 125 TYR A O 1
ATOM 971 N N . THR A 1 126 ? 11.924 4.745 -16.389 1.00 88.81 126 THR A N 1
ATOM 972 C CA . THR A 1 126 ? 11.153 4.770 -15.145 1.00 88.81 126 THR A CA 1
ATOM 973 C C . THR A 1 126 ? 9.674 4.922 -15.463 1.00 88.81 126 THR A C 1
ATOM 975 O O . THR A 1 126 ? 9.293 5.743 -16.292 1.00 88.81 126 THR A O 1
ATOM 978 N N . GLN A 1 127 ? 8.837 4.152 -14.776 1.00 90.50 127 GLN A N 1
ATOM 979 C CA . GLN A 1 127 ? 7.388 4.317 -14.774 1.00 90.50 127 GLN A CA 1
ATOM 980 C C . GLN A 1 127 ? 6.910 4.627 -13.361 1.00 90.50 127 GLN A C 1
ATOM 982 O O . GLN A 1 127 ? 7.436 4.095 -12.382 1.00 90.50 127 GLN A O 1
ATOM 987 N N . THR A 1 128 ? 5.884 5.461 -13.254 1.00 92.31 128 THR A N 1
ATOM 988 C CA . THR A 1 128 ? 5.237 5.783 -11.984 1.00 92.31 128 THR A CA 1
ATOM 989 C C . THR A 1 128 ? 3.732 5.622 -12.097 1.00 92.31 128 THR A C 1
ATOM 991 O O . THR A 1 128 ? 3.144 5.769 -13.165 1.00 92.31 128 THR A O 1
ATOM 994 N N . THR A 1 129 ? 3.104 5.295 -10.977 1.00 94.81 129 THR A N 1
ATOM 995 C CA . THR A 1 129 ? 1.648 5.229 -10.850 1.00 94.81 129 THR A CA 1
ATOM 996 C C . THR A 1 129 ? 1.275 5.550 -9.415 1.00 94.81 129 THR A C 1
ATOM 998 O O . THR A 1 129 ? 2.037 5.268 -8.487 1.00 94.81 129 THR A O 1
ATOM 1001 N N . GLU A 1 130 ? 0.079 6.089 -9.228 1.00 96.50 130 GLU A N 1
ATOM 1002 C CA . GLU A 1 130 ? -0.473 6.358 -7.906 1.00 96.50 130 GLU A CA 1
ATOM 1003 C C . GLU A 1 130 ? -1.813 5.652 -7.733 1.00 96.50 130 GLU A C 1
ATOM 1005 O O . GLU A 1 130 ? -2.539 5.414 -8.701 1.00 96.50 130 GLU A O 1
ATOM 1010 N N . LYS A 1 131 ? -2.117 5.266 -6.496 1.00 96.31 131 LYS A N 1
ATOM 1011 C CA . LYS A 1 131 ? -3.409 4.702 -6.118 1.00 96.31 131 LYS A CA 1
ATOM 1012 C C . LYS A 1 131 ? -3.695 4.978 -4.653 1.00 96.31 131 LYS A C 1
ATOM 1014 O O . LYS A 1 131 ? -2.857 4.711 -3.795 1.00 96.31 131 LYS A O 1
ATOM 1019 N N . THR A 1 132 ? -4.907 5.429 -4.362 1.00 97.88 132 THR A N 1
ATOM 1020 C CA . THR A 1 132 ? -5.422 5.481 -2.994 1.00 97.88 132 THR A CA 1
ATOM 1021 C C . THR A 1 132 ? -5.875 4.090 -2.564 1.00 97.88 132 THR A C 1
ATOM 1023 O O . THR A 1 132 ? -6.699 3.467 -3.237 1.00 97.88 132 THR A O 1
ATOM 1026 N N . ILE A 1 133 ? -5.335 3.600 -1.452 1.00 97.06 133 ILE A N 1
ATOM 1027 C CA . ILE A 1 133 ? -5.799 2.384 -0.781 1.00 97.06 133 ILE A CA 1
ATOM 1028 C C . ILE A 1 133 ? -6.643 2.812 0.410 1.00 97.06 133 ILE A C 1
ATOM 1030 O O . ILE A 1 133 ? -6.199 3.626 1.222 1.00 97.06 133 ILE A O 1
ATOM 1034 N N . THR A 1 134 ? -7.841 2.243 0.524 1.00 97.50 134 THR A N 1
ATOM 1035 C CA . THR A 1 134 ? -8.705 2.444 1.687 1.00 97.50 134 THR A CA 1
ATOM 1036 C C . THR A 1 134 ? -8.741 1.201 2.567 1.00 97.50 134 THR A C 1
ATOM 1038 O O . THR A 1 134 ? -8.820 0.071 2.069 1.00 97.50 134 THR A O 1
ATOM 1041 N N . VAL A 1 135 ? -8.715 1.416 3.880 1.00 97.38 135 VAL A N 1
ATOM 1042 C CA . VAL A 1 135 ? -8.901 0.385 4.899 1.00 97.38 135 VAL A CA 1
ATOM 1043 C C . VAL A 1 135 ? -10.113 0.740 5.742 1.00 97.38 135 VAL A C 1
ATOM 1045 O O . VAL A 1 135 ? -10.155 1.815 6.331 1.00 97.38 135 VAL A O 1
ATOM 1048 N N . THR A 1 136 ? -11.085 -0.162 5.816 1.00 95.94 136 THR A N 1
ATOM 1049 C CA . THR A 1 136 ? -12.257 0.008 6.683 1.00 95.94 136 THR A CA 1
ATOM 1050 C C . THR A 1 136 ? -12.102 -0.838 7.940 1.00 95.94 136 THR A C 1
ATOM 1052 O O . THR A 1 136 ? -11.888 -2.052 7.858 1.00 95.94 136 THR A O 1
ATOM 1055 N N . VAL A 1 137 ? -12.218 -0.203 9.103 1.00 95.56 137 VAL A N 1
ATOM 1056 C CA . VAL A 1 137 ? -12.238 -0.883 10.398 1.00 95.56 137 VAL A CA 1
ATOM 1057 C C . VAL A 1 137 ? -13.648 -1.385 10.689 1.00 95.56 137 VAL A C 1
ATOM 1059 O O . VAL A 1 137 ? -14.622 -0.639 10.588 1.00 95.56 137 VAL A O 1
ATOM 1062 N N . THR A 1 138 ? -13.764 -2.661 11.047 1.00 92.88 138 THR A N 1
ATOM 1063 C CA . THR A 1 138 ? -15.038 -3.303 11.384 1.00 92.88 138 THR A CA 1
ATOM 1064 C C . THR A 1 138 ? -15.100 -3.637 12.864 1.00 92.88 138 THR A C 1
ATOM 1066 O O . THR A 1 138 ? -14.150 -4.193 13.417 1.00 92.88 138 THR A O 1
ATOM 1069 N N . LYS A 1 139 ? -16.247 -3.367 13.485 1.00 92.00 139 LYS A N 1
ATOM 1070 C CA . LYS A 1 139 ? -16.521 -3.753 14.869 1.00 92.00 139 LYS A CA 1
ATOM 1071 C C . LYS A 1 139 ? -16.401 -5.266 15.065 1.00 92.00 139 LYS A C 1
ATOM 1073 O O . LYS A 1 139 ? -16.931 -6.035 14.257 1.00 92.00 139 LYS A O 1
ATOM 1078 N N . ILE A 1 140 ? -15.771 -5.692 16.158 1.00 85.94 140 ILE A N 1
ATOM 1079 C CA . ILE A 1 140 ? -15.795 -7.096 16.580 1.00 85.94 140 ILE A CA 1
ATOM 1080 C C . ILE A 1 140 ? -17.106 -7.351 17.326 1.00 85.94 140 ILE A C 1
ATOM 1082 O O . ILE A 1 140 ? -17.409 -6.719 18.338 1.00 85.94 140 ILE A O 1
ATOM 1086 N N . LEU A 1 141 ? -17.896 -8.310 16.846 1.00 79.81 141 LEU A N 1
ATOM 1087 C CA . LEU A 1 141 ? -19.072 -8.785 17.569 1.00 79.81 141 LEU A CA 1
ATOM 1088 C C . LEU A 1 141 ? -18.637 -9.892 18.531 1.00 79.81 141 LEU A C 1
ATOM 1090 O O . LEU A 1 141 ? -18.452 -11.041 18.135 1.00 79.81 141 LEU A O 1
ATOM 1094 N N . THR A 1 142 ? -18.450 -9.555 19.804 1.00 65.19 142 THR A N 1
ATOM 1095 C CA . THR A 1 142 ? -18.256 -10.568 20.846 1.00 65.19 142 THR A CA 1
ATOM 1096 C C . THR A 1 142 ? -19.592 -11.248 21.145 1.00 65.19 142 THR A C 1
ATOM 1098 O O . THR A 1 142 ? -20.640 -10.601 21.158 1.00 65.19 142 THR A O 1
ATOM 1101 N N . MET A 1 143 ? -19.584 -12.562 21.402 1.00 58.38 143 MET A N 1
ATOM 1102 C CA . MET A 1 143 ? -20.818 -13.327 21.649 1.00 58.38 143 MET A CA 1
ATOM 1103 C C . MET A 1 143 ? -21.669 -12.726 22.782 1.00 58.38 143 MET A C 1
ATOM 1105 O O . MET A 1 143 ? -22.890 -12.730 22.676 1.00 58.38 143 MET A O 1
ATOM 1109 N N . GLY A 1 144 ? -21.057 -12.105 23.801 1.00 56.41 144 GLY A N 1
ATOM 1110 C CA . GLY A 1 144 ? -21.772 -11.376 24.860 1.00 56.41 144 GLY A CA 1
ATOM 1111 C C . GLY A 1 144 ? -22.623 -10.194 24.362 1.00 56.41 144 GLY A C 1
ATOM 1112 O O . GLY A 1 144 ? -23.693 -9.941 24.908 1.00 56.41 144 GLY A O 1
ATOM 1113 N N . SER A 1 145 ? -22.216 -9.526 23.277 1.00 52.28 145 SER A N 1
ATOM 1114 C CA . SER A 1 145 ? -22.964 -8.418 22.664 1.00 52.28 145 SER A CA 1
ATOM 1115 C C . SER A 1 145 ? -24.188 -8.881 21.864 1.00 52.28 145 SER A C 1
ATOM 1117 O O . SER A 1 145 ? -25.129 -8.101 21.721 1.00 52.28 145 SER A O 1
ATOM 1119 N N . MET A 1 146 ? -24.207 -10.116 21.344 1.00 50.97 146 MET A N 1
ATOM 1120 C CA . MET A 1 146 ? -25.398 -10.675 20.681 1.00 50.97 146 MET A CA 1
ATOM 1121 C C . MET A 1 146 ? -26.494 -11.026 21.693 1.00 50.97 146 MET A C 1
ATOM 1123 O O . MET A 1 146 ? -27.671 -10.789 21.426 1.00 50.97 146 MET A O 1
ATOM 1127 N N . TYR A 1 147 ? -26.123 -11.526 22.877 1.00 45.00 147 TYR A N 1
ATOM 1128 C CA . TYR A 1 147 ? -27.094 -11.894 23.914 1.00 45.00 147 TYR A CA 1
ATOM 1129 C C . TYR A 1 147 ? -27.820 -10.687 24.520 1.00 45.00 147 TYR A C 1
ATOM 1131 O O . TYR A 1 147 ? -28.986 -10.799 24.891 1.00 45.00 147 TYR A O 1
ATOM 1139 N N . GLN A 1 148 ? -27.183 -9.515 24.552 1.00 49.03 148 GLN A N 1
ATOM 1140 C CA . GLN A 1 148 ? -27.793 -8.300 25.097 1.00 49.03 148 GLN A CA 1
ATOM 1141 C C . GLN A 1 148 ? -28.845 -7.676 24.158 1.00 49.03 148 GLN A C 1
ATOM 1143 O O . GLN A 1 148 ? -29.710 -6.936 24.618 1.00 49.03 148 GLN A O 1
ATOM 1148 N N . HIS A 1 149 ? -28.811 -8.011 22.861 1.00 45.47 149 HIS A N 1
ATOM 1149 C CA . HIS A 1 149 ? -29.776 -7.529 21.865 1.00 45.47 149 HIS A CA 1
ATOM 1150 C C . HIS A 1 149 ? -30.903 -8.530 21.551 1.00 45.47 149 HIS A C 1
ATOM 1152 O O . HIS A 1 149 ? -31.928 -8.123 21.006 1.00 45.47 149 HIS A O 1
ATOM 1158 N N . PHE A 1 150 ? -30.741 -9.813 21.908 1.00 45.09 150 PHE A N 1
ATOM 1159 C CA . PHE A 1 150 ? -31.742 -10.869 21.677 1.00 45.09 150 PHE A CA 1
ATOM 1160 C C . PHE A 1 150 ? -32.461 -11.376 22.941 1.00 45.09 150 PHE A C 1
ATOM 1162 O O . PHE A 1 150 ? -33.470 -12.066 22.809 1.00 45.09 150 PHE A O 1
ATOM 1169 N N . ILE A 1 151 ? -32.025 -11.014 24.157 1.00 42.56 151 ILE A N 1
ATOM 1170 C CA . ILE A 1 151 ? -32.714 -11.388 25.408 1.00 42.56 151 ILE A CA 1
ATOM 1171 C C . ILE A 1 151 ? -33.138 -10.142 26.192 1.00 42.56 151 ILE A C 1
ATOM 1173 O O . ILE A 1 151 ? -32.645 -9.885 27.280 1.00 42.56 151 ILE A O 1
ATOM 1177 N N . LEU A 1 152 ? -34.092 -9.377 25.661 1.00 40.94 152 LEU A N 1
ATOM 1178 C CA . LEU A 1 152 ? -35.040 -8.626 26.494 1.00 40.94 152 LEU A CA 1
ATOM 1179 C C . LEU A 1 152 ? -36.418 -8.530 25.807 1.00 40.94 152 LEU A C 1
ATOM 1181 O O . LEU A 1 152 ? -36.836 -7.444 25.404 1.00 40.94 152 LEU A O 1
ATOM 1185 N N . PRO A 1 153 ? -37.221 -9.608 25.740 1.00 41.94 153 PRO A N 1
ATOM 1186 C CA . PRO A 1 153 ? -38.650 -9.431 25.896 1.00 41.94 153 PRO A CA 1
ATOM 1187 C C . PRO A 1 153 ? -38.905 -9.208 27.390 1.00 41.94 153 PRO A C 1
ATOM 1189 O O . PRO A 1 153 ? -38.875 -10.134 28.191 1.00 41.94 153 PRO A O 1
ATOM 1192 N N . ARG A 1 154 ? -39.070 -7.934 27.753 1.00 45.12 154 ARG A N 1
ATOM 1193 C CA . ARG A 1 154 ? -39.817 -7.401 28.904 1.00 45.12 154 ARG A CA 1
ATOM 1194 C C . ARG A 1 154 ? -40.526 -8.479 29.753 1.00 45.12 154 ARG A C 1
ATOM 1196 O O . ARG A 1 154 ? -41.731 -8.675 29.615 1.00 45.12 154 ARG A O 1
ATOM 1203 N N . LEU A 1 155 ? -39.805 -9.148 30.657 1.00 38.97 155 LEU A N 1
ATOM 1204 C CA . LEU A 1 155 ? -40.428 -10.017 31.651 1.00 38.97 155 LEU A CA 1
ATOM 1205 C C . LEU A 1 155 ? -40.989 -9.110 32.746 1.00 38.97 155 LEU A C 1
ATOM 1207 O O . LEU A 1 155 ? -40.290 -8.650 33.648 1.00 38.97 155 LEU A O 1
ATOM 1211 N N . MET A 1 156 ? -42.263 -8.770 32.578 1.00 36.94 156 MET A N 1
ATOM 1212 C CA . MET A 1 156 ? -43.101 -8.123 33.575 1.00 36.94 156 MET A CA 1
ATOM 1213 C C . MET A 1 156 ? -43.123 -9.047 34.802 1.00 36.94 156 MET A C 1
ATOM 1215 O O . MET A 1 156 ? -43.846 -10.039 34.82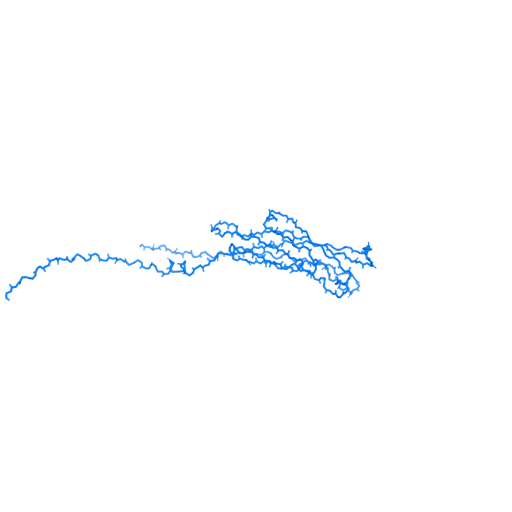6 1.00 36.94 156 MET A O 1
ATOM 1219 N N . PHE A 1 157 ? -42.277 -8.784 35.800 1.00 40.47 157 PHE A N 1
ATOM 1220 C CA . PHE A 1 157 ? -42.337 -9.512 37.063 1.00 40.47 157 PHE A CA 1
ATOM 1221 C C . PHE A 1 157 ? -43.637 -9.130 37.776 1.00 40.47 157 PHE A C 1
ATOM 1223 O O . PHE A 1 157 ? -43.756 -8.062 38.381 1.00 40.47 157 PHE A O 1
ATOM 1230 N N . LEU A 1 158 ? -44.630 -10.012 37.668 1.00 32.19 158 LEU A N 1
ATOM 1231 C CA . LEU A 1 158 ? -45.848 -9.984 38.460 1.00 32.19 158 LEU A CA 1
ATOM 1232 C C . LEU A 1 158 ? -45.448 -10.173 39.932 1.00 32.19 158 LEU A C 1
ATOM 1234 O O . LEU A 1 158 ? -44.955 -11.226 40.336 1.00 32.19 158 LEU A O 1
ATOM 1238 N N . ARG A 1 159 ? -45.612 -9.123 40.736 1.00 41.28 159 ARG A N 1
ATOM 1239 C CA . ARG A 1 159 ? -45.317 -9.132 42.171 1.00 41.28 159 ARG A CA 1
ATOM 1240 C C . ARG A 1 159 ? -46.411 -9.926 42.897 1.00 41.28 159 ARG A C 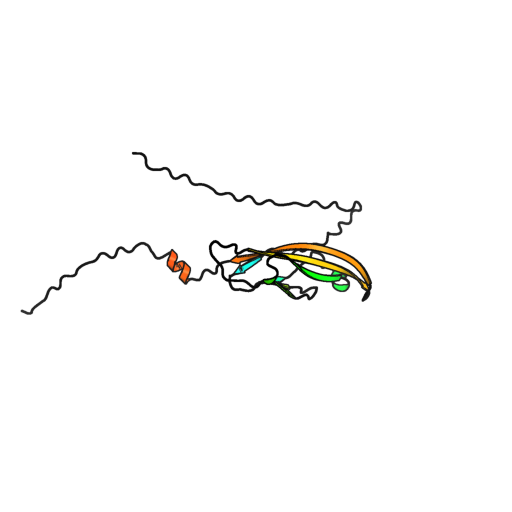1
ATOM 1242 O O . ARG A 1 159 ? -47.407 -9.344 43.319 1.00 41.28 159 ARG A O 1
ATOM 1249 N N . LEU A 1 160 ? -46.245 -11.240 43.049 1.00 33.66 160 LEU A N 1
ATOM 1250 C CA . LEU A 1 160 ? -47.061 -12.020 43.986 1.00 33.66 160 LEU A CA 1
ATOM 1251 C C . LEU A 1 160 ? -46.594 -11.730 45.420 1.00 33.66 160 LEU A C 1
ATOM 1253 O O . LEU A 1 160 ? -45.482 -12.076 45.813 1.00 33.66 160 LEU A O 1
ATOM 1257 N N . LYS A 1 161 ? -47.449 -11.067 46.208 1.00 37.56 161 LYS A N 1
ATOM 1258 C CA . LYS A 1 161 ? -47.341 -11.054 47.672 1.00 37.56 161 LYS A CA 1
ATOM 1259 C C . LYS A 1 161 ? -47.844 -12.403 48.185 1.00 37.56 161 LYS A C 1
ATOM 1261 O O . LYS A 1 161 ? -49.046 -12.642 48.177 1.00 37.56 161 LYS A O 1
ATOM 1266 N N . THR A 1 162 ? -46.946 -13.256 48.660 1.00 35.44 162 THR A N 1
ATOM 1267 C CA . THR A 1 162 ? -47.325 -14.431 49.452 1.00 35.44 162 THR A CA 1
ATOM 1268 C C . THR A 1 162 ? -47.635 -13.970 50.878 1.00 35.44 162 THR A C 1
ATOM 1270 O O . THR A 1 162 ? -46.752 -13.467 51.574 1.00 35.44 162 THR A O 1
ATOM 1273 N N . GLN A 1 163 ? -48.898 -14.088 51.300 1.00 35.81 163 GLN A N 1
ATOM 1274 C CA . GLN A 1 163 ? -49.284 -13.984 52.708 1.00 35.81 163 GLN A CA 1
ATOM 1275 C C . GLN A 1 163 ? -48.716 -15.185 53.474 1.00 35.81 163 GLN A C 1
ATOM 1277 O O . GLN A 1 163 ? -48.842 -16.330 53.048 1.00 35.81 163 GLN A O 1
ATOM 1282 N N . LYS A 1 164 ? -48.077 -14.891 54.606 1.00 38.62 164 LYS A N 1
ATOM 1283 C CA . LYS A 1 164 ? -47.575 -15.854 55.583 1.00 38.62 164 LYS A CA 1
ATOM 1284 C C . LYS A 1 164 ? -48.778 -16.429 56.342 1.00 38.62 164 LYS A C 1
ATOM 1286 O O . LYS A 1 164 ? -49.462 -15.677 57.028 1.00 38.62 164 LYS A O 1
ATOM 1291 N N . GLY A 1 165 ? -49.054 -17.717 56.163 1.00 35.88 165 GLY A N 1
ATOM 1292 C CA . GLY A 1 165 ? -50.048 -18.466 56.930 1.00 35.88 165 GLY A CA 1
ATOM 1293 C C . GLY A 1 165 ? -49.338 -19.487 57.807 1.00 35.88 165 GLY A C 1
ATOM 1294 O O . GLY A 1 165 ? -48.718 -20.411 57.284 1.00 35.88 165 GLY A O 1
ATOM 1295 N N . ASP A 1 166 ? -49.389 -19.262 59.117 1.00 42.44 166 ASP A N 1
ATOM 1296 C CA . ASP A 1 166 ? -48.936 -20.181 60.156 1.00 42.44 166 ASP A CA 1
ATOM 1297 C C . ASP A 1 166 ? -49.775 -21.467 60.128 1.00 42.44 166 ASP A C 1
ATOM 1299 O O . ASP A 1 166 ? -51.001 -21.408 60.053 1.00 42.44 166 ASP A O 1
ATOM 1303 N N . TYR A 1 167 ? -49.125 -22.624 60.255 1.00 35.41 167 TYR A N 1
ATOM 1304 C CA . TYR A 1 167 ? -49.804 -23.870 60.602 1.00 35.41 167 TYR A CA 1
ATOM 1305 C C . TYR A 1 167 ? -49.335 -24.300 61.990 1.00 35.41 167 TYR A C 1
ATOM 1307 O O . TYR A 1 167 ? -48.193 -24.721 62.175 1.00 35.41 167 TYR A O 1
ATOM 1315 N N . ALA A 1 168 ? -50.231 -24.140 62.963 1.00 35.97 168 ALA A N 1
ATOM 1316 C CA . ALA A 1 168 ? -50.128 -24.712 64.294 1.00 35.97 168 ALA A CA 1
ATOM 1317 C C . ALA A 1 168 ? -50.743 -26.122 64.319 1.00 35.97 168 ALA A C 1
ATOM 1319 O O . ALA A 1 168 ? -51.688 -26.424 63.593 1.00 35.97 168 ALA A O 1
ATOM 1320 N N . CYS A 1 169 ? -50.150 -26.949 65.176 1.00 35.69 169 CYS A N 1
ATOM 1321 C CA . CYS A 1 169 ? -50.488 -28.321 65.540 1.00 35.69 169 CYS A CA 1
ATOM 1322 C C . CYS A 1 169 ? -51.938 -28.492 66.031 1.00 35.69 169 CYS A C 1
ATOM 1324 O O . CYS A 1 169 ? -52.423 -27.639 66.776 1.00 35.69 169 CYS A O 1
ATOM 1326 N N . HIS A 1 170 ? -52.560 -29.627 65.698 1.00 37.28 170 HIS A N 1
ATOM 1327 C CA . HIS A 1 170 ? -53.514 -30.337 66.555 1.00 37.28 170 HIS A CA 1
ATOM 1328 C C . HIS A 1 170 ? -53.492 -31.835 66.250 1.00 37.28 170 HIS A C 1
ATOM 1330 O O . HIS A 1 170 ? -53.397 -32.184 65.051 1.00 37.28 170 HIS A O 1
#

Foldseek 3Di:
DDDDDDDDDDDDDDDDDDDDDDDADPPPDRPDAKEWPWAAEEDAAQDKDKGFTDIPPDDPQCVVFKFKDKDKDDDQCVQWDWDDPRNRIIIIGRGHADDPPDQQKDKMKMKMKIFGHPDPPRTPDIHIDIDIHMYGYDYDDDPVNVCVVVPDPPPPPDDDDDDDDDDDDD

Nearest PDB structures (foldseek):
  6vfq-assembly1_A  TM=5.825E-01  e=1.851E-04  Homo sapiens
  8egw-assembly1_B  TM=5.879E-01  e=3.086E-04  Homo sapiens
  7a7d-assembly1_d  TM=5.242E-01  e=5.277E-03  Homo sapiens
  6vfw-assembly2_D  TM=4.996E-01  e=2.010E-03  Homo sapiens
  3bwu-assembly1_C  TM=5.609E-01  e=1.011E-01  Escherichia coli K-12

pLDDT: mean 75.43, std 21.65, range [32.19, 98.19]

Radius of gyration: 29.76 Å; Cα contacts (8 Å, |Δi|>4): 238; chains: 1; bounding box: 84×43×100 Å

Solvent-accessible surface area (backbone atoms only — not comparable to full-atom values): 11075 Å² total; per-residue (Å²): 139,83,78,87,80,84,81,84,83,84,86,81,85,88,77,88,79,88,82,86,84,75,82,70,66,98,73,84,65,84,72,79,76,72,41,72,63,55,70,65,49,74,33,47,36,64,36,66,39,80,40,70,59,42,55,79,77,74,50,74,66,42,67,75,33,36,47,51,50,75,49,78,39,62,92,45,36,89,45,47,47,74,50,86,52,57,91,63,21,31,40,35,36,62,44,53,78,6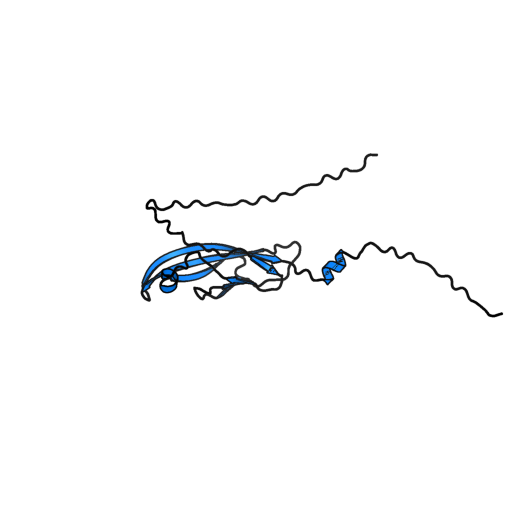4,56,89,95,53,87,51,66,45,46,33,35,38,38,41,38,40,36,36,38,81,49,101,84,41,71,75,50,77,50,69,34,73,46,74,42,44,40,36,52,35,74,77,83,51,74,72,63,55,50,68,76,72,67,72,79,81,78,77,80,78,83,77,80,81,80,90,75,87,85,80,89,132

Secondary structure (DSSP, 8-state):
-PPPP-PPP------------PPPPTTS---PPP-B-PPPEEEETT--EEEE--BS--SHHHHHHEEEEEEEESTTGGGEEEE--GGG-EEEE------TTS--EEEEEEEEEEEEESSSS-EEEEEEEEEEEEEEEE----HHHHHHHHS-S-----------------